Protein AF-A0A917KMN3-F1 (afdb_monomer)

Solvent-accessible surface area (backbone atoms only — not comparable to full-atom values): 9076 Å² total; per-residue (Å²): 137,90,86,80,89,87,84,86,87,82,90,77,90,72,89,71,95,82,76,76,70,74,75,77,62,50,82,78,39,98,65,40,44,69,66,41,93,78,81,47,65,56,48,39,45,34,72,62,77,76,46,63,34,88,86,42,46,44,63,68,66,37,60,54,99,33,32,31,32,35,5,62,83,44,44,50,50,44,97,65,33,47,63,46,57,30,64,52,46,77,68,41,28,88,39,33,37,35,30,37,43,88,45,30,24,29,28,26,20,68,50,75,80,64,45,61,68,53,32,51,75,71,75,48,83,66,61,55,84,58,81,78,77,75,79,74,76,77,80,79,81,86,74,86,134

pLDDT: mean 72.14, std 20.47, range [35.75, 94.0]

Nearest PDB structures (foldseek):
  7vwp-assembly1_D-2  TM=6.736E-01  e=1.861E-03  Micromonospora rosaria
  5xgv-assembly1_B-2  TM=6.149E-01  e=4.616E-03  Streptomyces rugosporus
  4k5r-assembly1_A-2  TM=6.871E-01  e=1.583E-02  Streptomyces argillaceus
  4k5s-assembly1_A-2  TM=6.759E-01  e=1.391E-02  Streptomyces argillaceus
  4k5r-assembly2_B-3  TM=6.339E-01  e=2.052E-02  Streptomyces argillaceus

Mean predicted aligned error: 13.95 Å

Sequence (145 aa):
MLGLSTRVHRGQVRRGEATVQLGLGYRDSSLTEETRTDPAGVRAGDRTPDGRVDGVRLFDAFRGPHWTLLGPDAPELGPWARTVRGPAPEPYGPGLFLVRPEGYVGWAGDTAAGLPPYLTRLGRTAWTPGTRARSSPATVSQRSR

Radius of gyration: 20.48 Å; Cα contacts (8 Å, |Δi|>4): 233; chains: 1; bounding box: 44×53×67 Å

Secondary structure (DSSP, 8-state):
---------------SSS-------GGG-TT-EE--SS--SS-TTSBPPP-EETTEEHHHHH-SSSEEEEETT--B--TTEEEEESPPPGGG-SSEEEE-TTSBEEEEESSGGGHHHHHHHTT----BPPP----PPP-------

Foldseek 3Di:
DDDDDDDDDDDDDPDDDDPPPPPLPQPPDLLFEEAAPDFDAAGTFDAADWDDFPNDIVVVQLADQAKEKEEQQGFALPDRYHYGHGHDPPNRPAFIFIAGSVRGTRYTYNDCPVVQVSCVSVVRHRTDRDDDPPPDDPPPDDDDD

Organism: NCBI:txid1954

Structure (mmCIF, N/CA/C/O backbone):
data_AF-A0A917KMN3-F1
#
_entry.id   AF-A0A917KMN3-F1
#
loop_
_atom_site.group_PDB
_atom_site.id
_atom_site.type_symbol
_atom_site.label_atom_id
_atom_site.label_alt_id
_atom_site.label_comp_id
_atom_site.label_asym_id
_atom_site.label_entity_id
_atom_site.label_seq_id
_atom_site.pdbx_PDB_ins_code
_atom_site.Cartn_x
_atom_site.Cartn_y
_atom_site.Cartn_z
_atom_site.occupancy
_atom_site.B_iso_or_equiv
_atom_site.auth_seq_id
_atom_site.auth_comp_id
_atom_site.auth_asym_id
_atom_site.auth_atom_id
_atom_site.pdbx_PDB_model_num
ATOM 1 N N . MET A 1 1 ? -30.459 -18.881 -17.278 1.00 35.75 1 MET A N 1
ATOM 2 C CA . MET A 1 1 ? -30.393 -20.302 -16.874 1.00 35.75 1 MET A CA 1
ATOM 3 C C . MET A 1 1 ? -28.931 -20.727 -16.808 1.00 35.75 1 MET A C 1
ATOM 5 O O . MET A 1 1 ? -28.163 -20.302 -17.658 1.00 35.75 1 MET A O 1
ATOM 9 N N . LEU A 1 2 ? -28.571 -21.478 -15.764 1.00 45.50 2 LEU A N 1
ATOM 10 C CA . LEU A 1 2 ? -27.233 -21.991 -15.429 1.00 45.50 2 LEU A CA 1
ATOM 11 C C . LEU A 1 2 ? -26.765 -23.097 -16.394 1.00 45.50 2 LEU A C 1
ATOM 13 O O . LEU A 1 2 ? -27.598 -23.811 -16.943 1.00 45.50 2 LEU A O 1
ATOM 17 N N . GLY A 1 3 ? -25.446 -23.300 -16.508 1.00 36.66 3 GLY A N 1
ATOM 18 C CA . GLY A 1 3 ? -24.853 -24.448 -17.206 1.00 36.66 3 GLY A CA 1
ATOM 19 C C . GLY A 1 3 ? -23.380 -24.668 -16.849 1.00 36.66 3 GLY A C 1
ATOM 20 O O . GLY A 1 3 ? -22.493 -24.315 -17.617 1.00 36.66 3 GLY A O 1
ATOM 21 N N . LEU A 1 4 ? -23.134 -25.214 -15.656 1.00 42.62 4 LEU A N 1
ATOM 22 C CA . LEU A 1 4 ? -21.851 -25.776 -15.217 1.00 42.62 4 LEU A CA 1
ATOM 23 C C . LEU A 1 4 ? -21.573 -27.135 -15.893 1.00 42.62 4 LEU A C 1
ATOM 25 O O . LEU A 1 4 ? -22.519 -27.839 -16.241 1.00 42.62 4 LEU A O 1
ATOM 29 N N . SER A 1 5 ? -20.289 -27.532 -15.889 1.00 41.12 5 SER A N 1
ATOM 30 C CA . SER A 1 5 ? -19.768 -28.915 -16.024 1.00 41.12 5 SER A CA 1
ATOM 31 C C . SER A 1 5 ? -19.674 -29.453 -17.464 1.00 41.12 5 SER A C 1
ATOM 33 O O . SER A 1 5 ? -20.579 -29.267 -18.257 1.00 41.12 5 SER A O 1
ATOM 35 N N . THR A 1 6 ? -18.647 -30.162 -17.944 1.00 45.94 6 THR A N 1
ATOM 36 C CA . THR A 1 6 ? -17.491 -30.875 -17.369 1.00 45.94 6 THR A CA 1
ATOM 37 C C . THR A 1 6 ? -16.693 -31.443 -18.552 1.00 45.94 6 THR A C 1
ATOM 39 O O . THR A 1 6 ? -17.295 -32.082 -19.420 1.00 45.94 6 THR A O 1
ATOM 42 N N . ARG A 1 7 ? -15.353 -31.341 -18.553 1.00 40.66 7 ARG A N 1
ATOM 43 C CA . ARG A 1 7 ? -14.476 -32.503 -18.823 1.00 40.66 7 ARG A CA 1
ATOM 44 C C . ARG A 1 7 ? -12.993 -32.173 -18.720 1.00 40.66 7 ARG A C 1
ATOM 46 O O . ARG A 1 7 ? -12.400 -31.545 -19.589 1.00 40.66 7 ARG A O 1
ATOM 53 N N . VAL A 1 8 ? -12.405 -32.715 -17.665 1.00 49.62 8 VAL A N 1
ATOM 54 C CA . VAL A 1 8 ? -11.005 -33.117 -17.626 1.00 49.62 8 VAL A CA 1
ATOM 55 C C . VAL A 1 8 ? -10.891 -34.469 -18.342 1.00 49.62 8 VAL A C 1
ATOM 57 O O . VAL A 1 8 ? -11.789 -35.305 -18.247 1.00 49.62 8 VAL A O 1
ATOM 60 N N . HIS A 1 9 ? -9.735 -34.672 -18.972 1.00 42.91 9 HIS A N 1
ATOM 61 C CA . HIS A 1 9 ? -9.078 -35.953 -19.240 1.00 42.91 9 HIS A CA 1
ATOM 62 C C . HIS A 1 9 ? -9.231 -36.599 -20.628 1.00 42.91 9 HIS A C 1
ATOM 64 O O . HIS A 1 9 ? -10.155 -37.363 -20.901 1.00 42.91 9 HIS A O 1
ATOM 70 N N . ARG A 1 10 ? -8.172 -36.462 -21.434 1.00 38.22 10 ARG A N 1
ATOM 71 C CA . ARG A 1 10 ? -7.514 -37.631 -22.035 1.00 38.22 10 ARG A CA 1
ATOM 72 C C . ARG A 1 10 ? -6.029 -37.348 -22.220 1.00 38.22 10 ARG A C 1
ATOM 74 O O . ARG A 1 10 ? -5.643 -36.476 -22.990 1.00 38.22 10 ARG A O 1
ATOM 81 N N . GLY A 1 11 ? -5.219 -38.063 -21.445 1.00 42.59 11 GLY A N 1
ATOM 82 C CA . GLY A 1 11 ? -3.773 -37.969 -21.469 1.00 42.59 11 GLY A CA 1
ATOM 83 C C . GLY A 1 11 ? -3.173 -38.419 -22.798 1.00 42.59 11 GLY A C 1
ATOM 84 O O . GLY A 1 11 ? -3.441 -39.516 -23.277 1.00 42.59 11 GLY A O 1
ATOM 85 N N . GLN A 1 12 ? -2.289 -37.580 -23.325 1.00 36.75 12 GLN A N 1
ATOM 86 C CA . GLN A 1 12 ? -1.080 -37.995 -24.020 1.00 36.75 12 GLN A CA 1
ATOM 87 C C . GLN A 1 12 ? 0.039 -37.083 -23.523 1.00 36.75 12 GLN A C 1
ATOM 89 O O . GLN A 1 12 ? 0.193 -35.944 -23.953 1.00 36.75 12 GLN A O 1
ATOM 94 N N . VAL A 1 13 ? 0.780 -37.586 -22.537 1.00 44.62 13 VAL A N 1
ATOM 95 C CA . VAL A 1 13 ? 1.961 -36.932 -21.979 1.00 44.62 13 VAL A CA 1
ATOM 96 C C . VAL A 1 13 ? 3.074 -37.037 -23.019 1.00 44.62 13 VAL A C 1
ATOM 98 O O . VAL A 1 13 ? 3.822 -38.010 -23.059 1.00 44.62 13 VAL A O 1
ATOM 101 N N . ARG A 1 14 ? 3.173 -36.025 -23.883 1.00 39.88 14 ARG A N 1
ATOM 102 C CA . ARG A 1 14 ? 4.430 -35.661 -24.541 1.00 39.88 14 ARG A CA 1
ATOM 103 C C . ARG A 1 14 ? 5.024 -34.532 -23.712 1.00 39.88 14 ARG A C 1
ATOM 105 O O . ARG A 1 14 ? 4.509 -33.424 -23.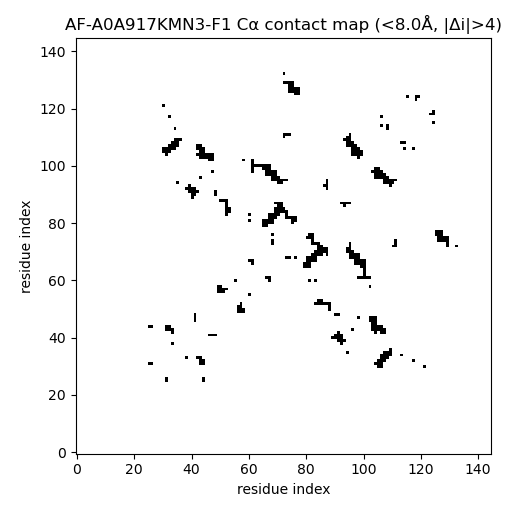662 1.00 39.88 14 ARG A O 1
ATOM 112 N N . ARG A 1 15 ? 6.054 -34.910 -22.964 1.00 49.06 15 ARG A N 1
ATOM 113 C CA . ARG A 1 15 ? 6.862 -34.089 -22.065 1.00 49.06 15 ARG A CA 1
ATOM 114 C C . ARG A 1 15 ? 7.411 -32.885 -22.848 1.00 49.06 15 ARG A C 1
ATOM 116 O O . ARG A 1 15 ? 8.197 -33.082 -23.767 1.00 49.06 15 ARG A O 1
ATOM 123 N N . GLY A 1 16 ? 6.975 -31.675 -22.499 1.00 43.97 16 GLY A N 1
ATOM 124 C CA . GLY A 1 16 ? 7.437 -30.427 -23.114 1.00 43.97 16 GLY A CA 1
ATOM 125 C C . GLY A 1 16 ? 6.505 -29.252 -22.810 1.00 43.97 16 GLY A C 1
ATOM 126 O O . GLY A 1 16 ? 5.468 -29.103 -23.439 1.00 43.97 16 GLY A O 1
ATOM 127 N N . GLU A 1 17 ? 6.873 -28.454 -21.807 1.00 40.94 17 GLU A N 1
ATOM 128 C CA . GLU A 1 17 ? 6.514 -27.030 -21.639 1.00 40.94 17 GLU A CA 1
ATOM 129 C C . GLU A 1 17 ? 5.049 -26.564 -21.480 1.00 40.94 17 GLU A C 1
ATOM 131 O O . GLU A 1 17 ? 4.823 -25.360 -21.429 1.00 40.94 17 GLU A O 1
ATOM 136 N N . ALA A 1 18 ? 4.050 -27.432 -21.293 1.00 39.19 18 ALA A N 1
ATOM 137 C CA . ALA A 1 18 ? 2.650 -26.972 -21.146 1.00 39.19 18 ALA A CA 1
ATOM 138 C C . ALA A 1 18 ? 1.926 -27.401 -19.857 1.00 39.19 18 ALA A C 1
ATOM 140 O O . ALA A 1 18 ? 0.711 -27.257 -19.739 1.00 39.19 18 ALA A O 1
ATOM 141 N N . THR A 1 19 ? 2.656 -27.892 -18.858 1.00 38.84 19 THR A N 1
ATOM 142 C CA . THR A 1 19 ? 2.105 -28.173 -17.522 1.00 38.84 19 THR A CA 1
ATOM 143 C C . THR A 1 19 ? 3.043 -27.665 -16.443 1.00 38.84 19 THR A C 1
ATOM 145 O O . THR A 1 19 ? 3.472 -28.407 -15.565 1.00 38.84 19 THR A O 1
ATOM 148 N N . VAL A 1 20 ? 3.322 -26.363 -16.467 1.00 42.75 20 VAL A N 1
ATOM 149 C CA . VAL A 1 20 ? 3.432 -25.652 -15.195 1.00 42.75 20 VAL A CA 1
ATOM 150 C C . VAL A 1 20 ? 1.993 -25.384 -14.787 1.00 42.75 20 VAL A C 1
ATOM 152 O O . VAL A 1 20 ? 1.407 -24.352 -15.095 1.00 42.75 20 VAL A O 1
ATOM 155 N N . GLN A 1 21 ? 1.398 -26.398 -14.156 1.00 45.25 21 GLN A N 1
ATOM 156 C CA . GLN A 1 21 ? 0.399 -26.192 -13.122 1.00 45.25 21 GLN A CA 1
ATOM 157 C C . GLN A 1 21 ? 0.955 -25.047 -12.283 1.00 45.25 21 GLN A C 1
ATOM 159 O O . GLN A 1 21 ? 1.932 -25.262 -11.570 1.00 45.25 21 GLN A O 1
ATOM 164 N N . LEU A 1 22 ? 0.460 -23.829 -12.543 1.00 44.66 22 LEU A N 1
ATOM 165 C CA . LEU A 1 22 ? 0.985 -22.589 -11.989 1.00 44.66 22 LEU A CA 1
ATOM 166 C C . LEU A 1 22 ? 1.147 -22.849 -10.508 1.00 44.66 22 LEU A C 1
ATOM 168 O O . LEU A 1 22 ? 0.157 -23.062 -9.806 1.00 44.66 22 LEU A O 1
ATOM 172 N N . GLY A 1 23 ? 2.406 -22.955 -10.088 1.00 39.53 23 GLY A N 1
ATOM 173 C CA . GLY A 1 23 ? 2.798 -23.131 -8.708 1.00 39.53 23 GLY A CA 1
ATOM 174 C C . GLY A 1 23 ? 2.423 -21.858 -7.976 1.00 39.53 23 GLY A C 1
ATOM 175 O O . GLY A 1 23 ? 3.281 -21.072 -7.611 1.00 39.53 23 GLY A O 1
ATOM 176 N N . LEU A 1 24 ? 1.124 -21.644 -7.775 1.00 42.25 24 LEU A N 1
ATOM 177 C CA . LEU A 1 24 ? 0.527 -20.594 -6.964 1.00 42.25 24 LEU A CA 1
ATOM 178 C C . LEU A 1 24 ? 0.703 -20.940 -5.477 1.00 42.25 24 LEU A C 1
ATOM 180 O O . LEU A 1 24 ? -0.153 -20.647 -4.648 1.00 42.25 24 LEU A O 1
ATOM 184 N N . GLY A 1 25 ? 1.836 -21.551 -5.127 1.00 37.91 25 GLY A N 1
ATOM 185 C CA . GLY A 1 25 ? 2.475 -21.314 -3.848 1.00 37.91 25 GLY A CA 1
ATOM 186 C C . GLY A 1 25 ? 3.104 -19.930 -3.939 1.00 37.91 25 GLY A C 1
ATOM 187 O O . GLY A 1 25 ? 4.276 -19.795 -4.259 1.00 37.91 25 GLY A O 1
ATOM 188 N N . TYR A 1 26 ? 2.298 -18.892 -3.707 1.00 49.03 26 TYR A N 1
ATOM 189 C CA . TYR A 1 26 ? 2.644 -17.472 -3.870 1.00 49.03 26 TYR A CA 1
ATOM 190 C C . TYR A 1 26 ? 3.871 -16.984 -3.075 1.00 49.03 26 TYR A C 1
ATOM 192 O O . TYR A 1 26 ? 4.289 -15.845 -3.253 1.00 49.03 26 TYR A O 1
ATOM 200 N N . ARG A 1 27 ? 4.451 -17.835 -2.224 1.00 40.59 27 ARG A N 1
ATOM 201 C CA . ARG A 1 27 ? 5.578 -17.526 -1.341 1.00 40.59 27 ARG A CA 1
ATOM 202 C C . ARG A 1 27 ? 6.914 -17.365 -2.088 1.00 40.59 27 ARG A C 1
ATOM 204 O O . ARG A 1 27 ? 7.786 -16.685 -1.569 1.00 40.59 27 ARG A O 1
ATOM 211 N N . ASP A 1 28 ? 7.024 -17.906 -3.308 1.00 38.22 28 ASP A N 1
ATOM 212 C CA . ASP A 1 28 ? 8.220 -17.823 -4.171 1.00 38.22 28 ASP A CA 1
ATOM 213 C C . ASP A 1 28 ? 7.992 -16.989 -5.451 1.00 38.22 28 ASP A C 1
ATOM 215 O O . ASP A 1 28 ? 8.766 -17.049 -6.409 1.00 38.22 28 ASP A O 1
ATOM 219 N N . SER A 1 29 ? 6.909 -16.204 -5.514 1.00 51.84 29 SER A N 1
ATOM 220 C CA . SER A 1 29 ? 6.697 -15.277 -6.628 1.00 51.84 29 SER A CA 1
ATOM 221 C C . SER A 1 29 ? 7.628 -14.074 -6.477 1.00 51.84 29 SER A C 1
ATOM 223 O O . SER A 1 29 ? 7.667 -13.451 -5.421 1.00 51.84 29 SER A O 1
ATOM 225 N N . SER A 1 30 ? 8.298 -13.664 -7.560 1.00 53.97 30 SER A N 1
ATOM 226 C CA . SER A 1 30 ? 9.124 -12.440 -7.650 1.00 53.97 30 SER A CA 1
ATOM 227 C C . SER A 1 30 ? 8.391 -11.127 -7.296 1.00 53.97 30 SER A C 1
ATOM 229 O O . SER A 1 30 ? 8.989 -10.049 -7.309 1.00 53.97 30 SER A O 1
ATOM 231 N N . LEU A 1 31 ? 7.096 -11.227 -6.987 1.00 60.50 31 LEU A N 1
ATOM 232 C CA . LEU A 1 31 ? 6.142 -10.180 -6.630 1.00 60.50 31 LEU A CA 1
ATOM 233 C C . LEU A 1 31 ? 5.839 -10.143 -5.123 1.00 60.50 31 LEU A C 1
ATOM 235 O O . LEU A 1 31 ? 4.798 -9.628 -4.718 1.00 60.50 31 LEU A O 1
ATOM 239 N N . THR A 1 32 ? 6.657 -10.787 -4.296 1.00 76.31 32 THR A N 1
ATOM 240 C CA . THR A 1 32 ? 6.475 -10.838 -2.846 1.00 76.31 32 THR A CA 1
ATOM 241 C C . THR A 1 32 ? 7.791 -10.531 -2.153 1.00 76.31 32 THR A C 1
ATOM 243 O O . THR A 1 32 ? 8.762 -11.260 -2.315 1.00 76.31 32 THR A O 1
ATOM 246 N N . GLU A 1 33 ? 7.838 -9.429 -1.409 1.00 82.62 33 GLU A N 1
ATOM 247 C CA . GLU A 1 33 ? 9.048 -9.007 -0.703 1.00 82.62 33 GLU A CA 1
ATOM 248 C C . GLU A 1 33 ? 8.703 -8.456 0.687 1.00 82.62 33 GLU A C 1
ATOM 250 O O . GLU A 1 33 ? 7.926 -7.514 0.833 1.00 82.62 33 GLU A O 1
ATOM 255 N N . GLU A 1 34 ? 9.273 -9.085 1.713 1.00 84.81 34 GLU A N 1
ATOM 256 C CA . GLU A 1 34 ? 9.173 -8.675 3.112 1.00 84.81 34 GLU A CA 1
ATOM 257 C C . GLU A 1 34 ? 10.494 -8.017 3.510 1.00 84.81 34 GLU A C 1
ATOM 259 O O . GLU A 1 34 ? 11.529 -8.680 3.562 1.00 84.81 34 GLU A O 1
ATOM 264 N N . THR A 1 35 ? 10.464 -6.710 3.762 1.00 84.81 35 THR A N 1
ATOM 265 C CA . THR A 1 35 ? 11.639 -5.925 4.157 1.00 84.81 35 THR A CA 1
ATOM 266 C C . THR A 1 35 ? 11.573 -5.460 5.610 1.00 84.81 35 THR A C 1
ATOM 268 O O . THR A 1 35 ? 12.404 -4.642 6.005 1.00 84.81 35 THR A O 1
ATOM 271 N N . ARG A 1 36 ? 10.576 -5.893 6.399 1.00 83.81 36 ARG A N 1
ATOM 272 C CA . ARG A 1 36 ? 10.523 -5.583 7.836 1.00 83.81 36 ARG A CA 1
ATOM 273 C C . ARG A 1 36 ? 11.576 -6.360 8.610 1.00 83.81 36 ARG A C 1
ATOM 275 O O . ARG A 1 36 ? 11.852 -7.522 8.319 1.00 83.81 36 ARG A O 1
ATOM 282 N N . THR A 1 37 ? 12.122 -5.711 9.630 1.00 83.31 37 THR A N 1
ATOM 283 C CA . THR A 1 37 ? 13.176 -6.270 10.487 1.00 83.31 37 THR A CA 1
ATOM 284 C C . THR A 1 37 ? 12.623 -7.330 11.442 1.00 83.31 37 THR A C 1
ATOM 286 O O . THR A 1 37 ? 13.265 -8.353 11.663 1.00 83.31 37 THR A O 1
ATOM 289 N N . ASP A 1 38 ? 11.415 -7.108 11.969 1.00 82.31 38 ASP A N 1
ATOM 290 C CA . ASP A 1 38 ? 10.689 -8.055 12.820 1.00 82.31 38 ASP A CA 1
ATOM 291 C C . ASP A 1 38 ? 9.212 -8.129 12.383 1.00 82.31 38 ASP A C 1
ATOM 293 O O . ASP A 1 38 ? 8.365 -7.366 12.859 1.00 82.31 38 ASP A O 1
ATOM 297 N N . PRO A 1 39 ? 8.888 -8.970 11.384 1.00 80.75 39 PRO A N 1
ATOM 298 C CA . PRO A 1 39 ? 7.545 -9.027 10.826 1.00 80.75 39 PRO A CA 1
ATOM 299 C C . PRO A 1 39 ? 6.544 -9.652 11.809 1.00 80.75 39 PRO A C 1
ATOM 301 O O . PRO A 1 39 ? 6.474 -10.876 11.970 1.00 80.75 39 PRO A O 1
ATOM 304 N N . ALA A 1 40 ? 5.700 -8.803 12.394 1.00 80.31 40 ALA A N 1
ATOM 305 C CA . ALA A 1 40 ? 4.509 -9.192 13.142 1.00 80.31 40 ALA A CA 1
ATOM 306 C C . ALA A 1 40 ? 3.251 -9.128 12.256 1.00 80.31 40 ALA A C 1
ATOM 308 O O . ALA A 1 40 ? 3.125 -8.242 11.409 1.00 80.31 4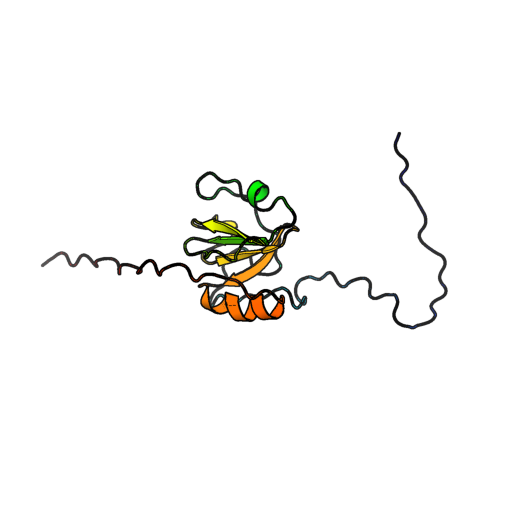0 ALA A O 1
ATOM 309 N N . GLY A 1 41 ? 2.314 -10.056 12.468 1.00 86.44 41 GLY A N 1
ATOM 310 C CA . GLY A 1 41 ? 1.046 -10.099 11.733 1.00 86.44 41 GLY A CA 1
ATOM 311 C C . GLY A 1 41 ? 1.186 -10.556 10.276 1.00 86.44 41 GLY A C 1
ATOM 312 O O . GLY A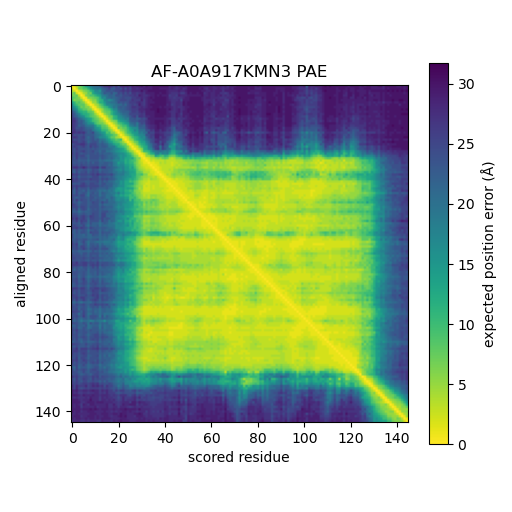 1 41 ? 2.012 -11.414 9.959 1.00 86.44 41 GLY A O 1
ATOM 313 N N . VAL A 1 42 ? 0.345 -9.992 9.404 1.00 87.75 42 VAL A N 1
ATOM 314 C CA . VAL A 1 42 ? 0.297 -10.258 7.953 1.00 87.75 42 VAL A CA 1
ATOM 315 C C . VAL A 1 42 ? 1.644 -9.980 7.308 1.00 87.75 42 VAL A C 1
ATOM 317 O O . VAL A 1 42 ? 2.233 -8.924 7.535 1.00 87.75 42 VAL A O 1
ATOM 320 N N . ARG A 1 43 ? 2.106 -10.887 6.450 1.00 88.31 43 ARG A N 1
ATOM 321 C CA . ARG A 1 43 ? 3.370 -10.764 5.718 1.00 88.31 43 ARG A CA 1
ATOM 322 C C . ARG A 1 43 ? 3.149 -10.602 4.226 1.00 88.31 43 ARG A C 1
ATOM 324 O O . ARG A 1 43 ? 2.061 -10.840 3.698 1.00 88.31 43 ARG A O 1
ATOM 331 N N . ALA A 1 44 ? 4.207 -10.206 3.526 1.00 85.75 44 ALA A N 1
ATOM 332 C CA . ALA A 1 44 ? 4.201 -10.261 2.073 1.00 85.75 44 ALA A CA 1
ATOM 333 C C . ALA A 1 44 ? 3.854 -11.695 1.607 1.00 85.75 44 ALA A C 1
ATOM 335 O O . ALA A 1 44 ? 4.418 -12.676 2.088 1.00 85.75 44 ALA A O 1
ATOM 336 N N . GLY A 1 45 ? 2.903 -11.805 0.679 1.00 82.50 45 GLY A N 1
ATOM 337 C CA . GLY A 1 45 ? 2.358 -13.060 0.158 1.00 82.50 45 GLY A CA 1
ATOM 338 C C . GLY A 1 45 ? 1.045 -13.489 0.817 1.00 82.50 45 GLY A C 1
ATOM 339 O O . GLY A 1 45 ? 0.325 -14.315 0.251 1.00 82.50 45 GLY A O 1
ATOM 340 N N . ASP A 1 46 ? 0.690 -12.906 1.962 1.00 87.00 46 ASP A N 1
ATOM 341 C CA . ASP A 1 46 ? -0.535 -13.251 2.675 1.00 87.00 46 ASP A CA 1
ATOM 342 C C . ASP A 1 46 ? -1.765 -12.544 2.095 1.00 87.00 46 ASP A C 1
ATOM 34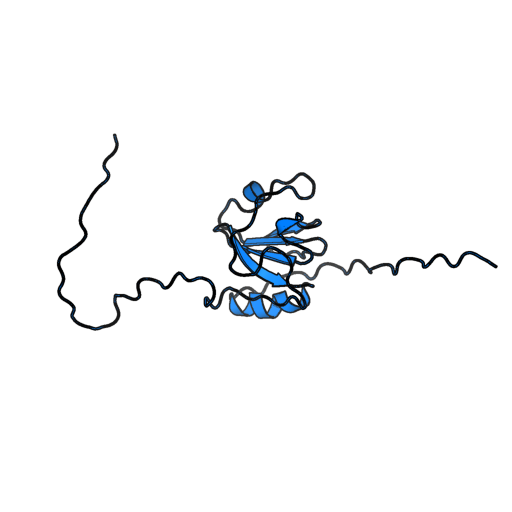4 O O . ASP A 1 46 ? -1.700 -11.483 1.460 1.00 87.00 46 ASP A O 1
ATOM 348 N N . ARG A 1 47 ? -2.930 -13.151 2.339 1.00 85.75 47 ARG A N 1
ATOM 349 C CA . ARG A 1 47 ? -4.223 -12.506 2.103 1.00 85.75 47 ARG A CA 1
ATOM 350 C C . ARG A 1 47 ? -4.374 -11.321 3.042 1.00 85.75 47 ARG A C 1
ATOM 352 O O . ARG A 1 47 ? -4.130 -11.443 4.238 1.00 85.75 47 ARG A O 1
ATOM 359 N N . THR A 1 48 ? -4.853 -10.205 2.508 1.00 90.50 48 THR A N 1
ATOM 360 C CA . THR A 1 48 ? -5.161 -9.030 3.320 1.00 90.50 48 THR A CA 1
ATOM 361 C C . THR A 1 48 ? -6.370 -9.282 4.223 1.00 90.50 48 THR A C 1
ATOM 363 O O . THR A 1 48 ? -7.436 -9.614 3.692 1.00 90.50 48 THR A O 1
ATOM 366 N N . PRO A 1 49 ? -6.255 -9.093 5.548 1.00 89.06 49 PRO A N 1
ATOM 367 C CA . PRO A 1 49 ? -7.404 -9.021 6.442 1.00 89.06 49 PRO A CA 1
ATOM 368 C C . PRO A 1 49 ? -8.302 -7.833 6.097 1.00 89.06 49 PRO A C 1
ATOM 370 O O . PRO A 1 49 ? -7.846 -6.819 5.569 1.00 89.06 49 PRO A O 1
ATOM 373 N N . ASP A 1 50 ? -9.591 -7.941 6.410 1.00 90.69 50 ASP A N 1
ATOM 374 C CA . ASP A 1 50 ? -10.466 -6.770 6.362 1.00 90.69 50 ASP A 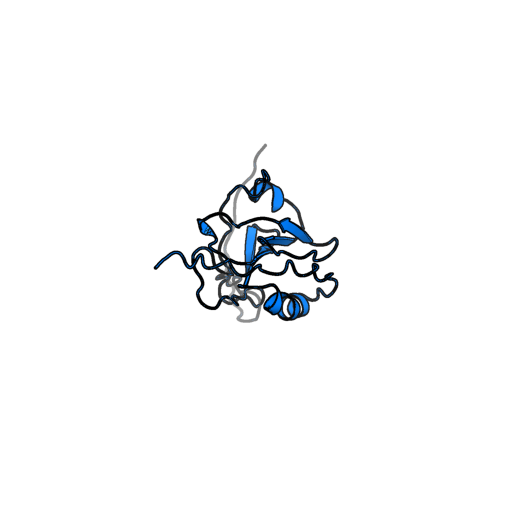CA 1
ATOM 375 C C . ASP A 1 50 ? -10.248 -5.901 7.605 1.00 90.69 50 ASP A C 1
ATOM 377 O O . ASP A 1 50 ? -9.792 -6.362 8.652 1.00 90.69 50 ASP A O 1
ATOM 381 N N . GLY A 1 51 ? -10.604 -4.629 7.496 1.00 89.44 51 GLY A N 1
ATOM 382 C CA . GLY A 1 51 ? -10.484 -3.680 8.588 1.00 89.44 51 GLY A CA 1
ATOM 383 C C . GLY A 1 51 ? -10.930 -2.290 8.177 1.00 89.44 51 GLY A C 1
ATOM 384 O O . GLY A 1 51 ? -11.330 -2.054 7.034 1.00 89.44 51 GLY A O 1
ATOM 385 N N . ARG A 1 52 ? -10.871 -1.358 9.124 1.00 90.44 52 ARG A N 1
ATOM 386 C CA . ARG A 1 52 ? -11.125 0.057 8.865 1.00 90.44 52 ARG A CA 1
ATOM 387 C C . ARG A 1 52 ? -9.902 0.885 9.208 1.00 90.44 52 ARG A C 1
ATOM 389 O O . ARG A 1 52 ? -9.319 0.692 10.267 1.00 90.44 52 ARG A O 1
ATOM 396 N N . VAL A 1 53 ? -9.569 1.810 8.318 1.00 90.38 53 VAL A N 1
ATOM 397 C CA . VAL A 1 53 ? -8.494 2.790 8.489 1.00 90.38 53 VAL A CA 1
ATOM 398 C C . VAL A 1 53 ? -9.072 4.146 8.130 1.00 90.38 53 VAL A C 1
ATOM 400 O O . VAL A 1 53 ? -9.608 4.306 7.036 1.00 90.38 53 VAL A O 1
ATOM 403 N N . ASP A 1 54 ? -9.068 5.076 9.084 1.00 86.25 54 ASP A N 1
ATOM 404 C CA . ASP A 1 54 ? -9.638 6.423 8.940 1.00 86.25 54 ASP A CA 1
ATOM 405 C C . ASP A 1 54 ? -11.054 6.431 8.327 1.00 86.25 54 ASP A C 1
ATOM 407 O O . ASP A 1 54 ? -11.394 7.211 7.440 1.00 86.25 54 ASP A O 1
ATOM 411 N N . GLY A 1 55 ? -11.900 5.497 8.778 1.00 85.94 55 GLY A N 1
ATOM 412 C CA . GLY A 1 55 ? -13.281 5.335 8.304 1.00 85.94 55 GLY A CA 1
ATOM 413 C C . GLY A 1 55 ? -13.433 4.585 6.972 1.00 85.94 55 GLY A C 1
ATOM 414 O O . GLY A 1 55 ? -14.542 4.161 6.640 1.00 85.94 55 GLY A O 1
ATOM 415 N N . VAL A 1 56 ? -12.344 4.332 6.244 1.00 88.50 56 VAL A N 1
ATOM 416 C CA . VAL A 1 56 ? -12.334 3.563 4.992 1.00 88.50 56 VAL A CA 1
ATOM 417 C C . VAL A 1 56 ? -12.257 2.071 5.297 1.00 88.50 56 VAL A C 1
ATOM 419 O O . VAL A 1 56 ? -11.357 1.618 6.000 1.00 88.50 56 VAL A O 1
ATOM 422 N N . ARG A 1 57 ? -13.181 1.280 4.740 1.00 91.81 57 ARG A N 1
ATOM 423 C CA . ARG A 1 57 ? -13.085 -0.184 4.778 1.00 91.81 57 ARG A CA 1
ATOM 424 C C . ARG A 1 57 ? -12.020 -0.650 3.788 1.00 91.81 57 ARG A C 1
ATOM 426 O O . ARG A 1 57 ? -12.120 -0.358 2.596 1.00 91.81 57 ARG A O 1
ATOM 433 N N . LEU A 1 58 ? -11.035 -1.403 4.265 1.00 90.25 58 LEU A N 1
ATOM 434 C CA . LEU A 1 58 ? -9.905 -1.860 3.458 1.00 90.25 58 LEU A CA 1
ATOM 435 C C . LEU A 1 58 ? -10.353 -2.681 2.249 1.00 90.25 58 LEU A C 1
ATOM 437 O O . LEU A 1 58 ? -9.885 -2.435 1.142 1.00 90.25 58 LEU A O 1
ATOM 441 N N . PHE A 1 59 ? -11.338 -3.565 2.408 1.00 88.06 59 PHE A N 1
ATOM 442 C CA . PHE A 1 59 ? -11.876 -4.316 1.271 1.00 88.06 59 PHE A CA 1
ATOM 443 C C . PHE A 1 59 ? -12.498 -3.427 0.196 1.00 88.06 59 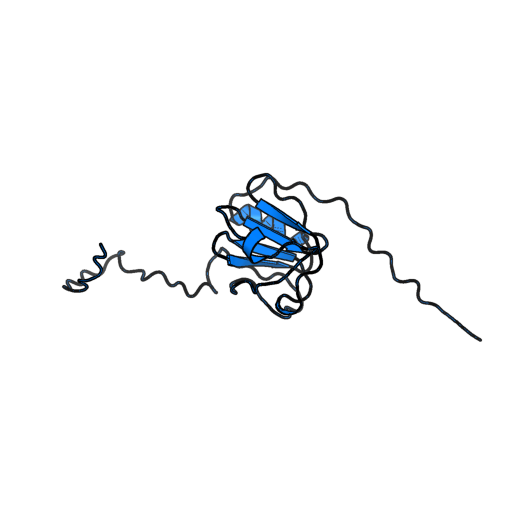PHE A C 1
ATOM 445 O O . PHE A 1 59 ? -12.371 -3.736 -0.984 1.00 88.06 59 PHE A O 1
ATOM 452 N N . ASP A 1 60 ? -13.129 -2.314 0.568 1.00 89.19 60 ASP A N 1
ATOM 453 C CA . ASP A 1 60 ? -13.649 -1.364 -0.416 1.00 89.19 60 ASP A CA 1
ATOM 454 C C . ASP A 1 60 ? -12.521 -0.538 -1.051 1.00 89.19 60 ASP A C 1
ATOM 456 O O . ASP A 1 60 ? -12.617 -0.154 -2.215 1.00 89.19 60 ASP A O 1
ATOM 460 N N . ALA A 1 61 ? -11.425 -0.304 -0.323 1.00 87.94 61 ALA A N 1
ATOM 461 C CA . ALA A 1 61 ? -10.235 0.342 -0.867 1.00 87.94 61 ALA A CA 1
ATOM 462 C C . ALA A 1 61 ? -9.504 -0.535 -1.895 1.00 87.94 61 ALA A C 1
ATOM 464 O O . ALA A 1 61 ? -9.055 -0.014 -2.919 1.00 87.94 61 ALA A O 1
ATOM 465 N N . PHE A 1 62 ? -9.438 -1.847 -1.644 1.00 86.31 62 PHE A N 1
ATOM 466 C CA . PHE A 1 62 ? -8.783 -2.838 -2.505 1.00 86.31 62 PHE A CA 1
ATOM 467 C C . PHE A 1 62 ? -9.611 -3.224 -3.734 1.00 86.31 62 PHE A C 1
ATOM 469 O O . PHE A 1 62 ? -9.089 -3.850 -4.651 1.00 86.31 62 PHE A O 1
ATOM 476 N N . ARG A 1 63 ? -10.900 -2.866 -3.783 1.00 84.38 63 ARG A N 1
ATOM 477 C CA . ARG A 1 63 ? -11.742 -3.128 -4.954 1.00 84.38 63 ARG A CA 1
ATOM 478 C C . ARG A 1 63 ? -11.279 -2.305 -6.147 1.00 84.38 63 ARG A C 1
ATOM 480 O O . ARG A 1 63 ? -11.338 -1.081 -6.107 1.00 84.38 63 ARG A O 1
ATOM 487 N N . GLY A 1 64 ? -10.943 -2.988 -7.235 1.00 79.75 64 GLY A N 1
ATOM 488 C CA . GLY A 1 64 ? -10.632 -2.377 -8.525 1.00 79.75 64 GLY A CA 1
ATOM 489 C C . GLY A 1 64 ? -9.319 -2.896 -9.111 1.00 79.75 64 GLY A C 1
ATOM 490 O O . GLY A 1 64 ? -8.610 -3.662 -8.465 1.00 79.75 64 GLY A O 1
ATOM 491 N N . PRO A 1 65 ? -8.972 -2.495 -10.343 1.00 83.50 65 PRO A N 1
ATOM 492 C CA . PRO A 1 65 ? -7.752 -2.927 -11.025 1.00 83.50 65 PRO A CA 1
ATOM 493 C C . PRO A 1 65 ? -6.504 -2.132 -10.584 1.00 83.50 65 PRO A C 1
ATOM 495 O O . PRO A 1 65 ? -5.572 -1.954 -11.369 1.00 83.50 65 PRO A O 1
ATOM 498 N N . HIS A 1 66 ? -6.479 -1.614 -9.353 1.00 85.88 66 HIS A N 1
ATOM 499 C CA . HIS A 1 66 ? -5.402 -0.767 -8.834 1.00 85.88 66 HIS A CA 1
ATOM 500 C C . HIS A 1 66 ? -4.680 -1.417 -7.658 1.00 85.88 66 HIS A C 1
ATOM 502 O O . HIS A 1 66 ? -5.245 -2.184 -6.883 1.00 85.88 66 HIS A O 1
ATOM 508 N N . TRP A 1 67 ? -3.404 -1.076 -7.517 1.00 90.81 67 TRP A N 1
ATOM 509 C CA . TRP A 1 67 ? -2.637 -1.415 -6.321 1.00 90.81 67 TRP A CA 1
ATOM 510 C C . TRP A 1 67 ? -3.061 -0.506 -5.167 1.00 90.81 67 TRP A C 1
ATOM 512 O O . TRP A 1 67 ? -3.544 0.597 -5.410 1.00 90.81 67 TRP A O 1
ATOM 522 N N . THR A 1 68 ? -2.883 -0.932 -3.919 1.00 93.19 68 THR A N 1
ATOM 523 C CA . THR A 1 68 ? -3.193 -0.093 -2.751 1.00 93.19 68 THR A CA 1
ATOM 524 C C . THR A 1 68 ? -2.033 -0.076 -1.769 1.00 93.19 68 THR A C 1
ATOM 526 O O . THR A 1 68 ? -1.664 -1.123 -1.255 1.00 93.19 68 THR A O 1
ATOM 529 N N . LEU A 1 69 ? -1.468 1.094 -1.478 1.00 93.81 69 LEU A N 1
ATOM 530 C CA . LEU A 1 69 ? -0.464 1.257 -0.431 1.00 93.81 69 LEU A CA 1
ATOM 531 C C . LEU A 1 69 ? -1.133 1.694 0.873 1.00 93.81 69 LEU A C 1
ATOM 533 O O . LEU A 1 69 ? -1.771 2.745 0.915 1.00 93.81 69 LEU A O 1
ATOM 537 N N . LEU A 1 70 ? -0.978 0.888 1.917 1.00 94.00 70 LEU A N 1
ATOM 538 C CA . LEU A 1 70 ? -1.550 1.091 3.243 1.00 94.00 70 LEU A CA 1
ATOM 539 C C . LEU A 1 70 ? -0.453 1.404 4.265 1.00 94.00 70 LEU A C 1
ATOM 541 O O . LEU A 1 70 ? 0.550 0.696 4.321 1.00 94.00 70 LEU A O 1
ATOM 545 N N . GLY A 1 71 ? -0.677 2.412 5.106 1.00 92.69 71 GLY A N 1
ATOM 546 C CA . GLY A 1 71 ? 0.113 2.662 6.312 1.00 92.69 71 GLY A CA 1
ATOM 547 C C . GLY A 1 71 ? 0.204 4.147 6.686 1.00 92.69 71 GLY A C 1
ATOM 548 O O .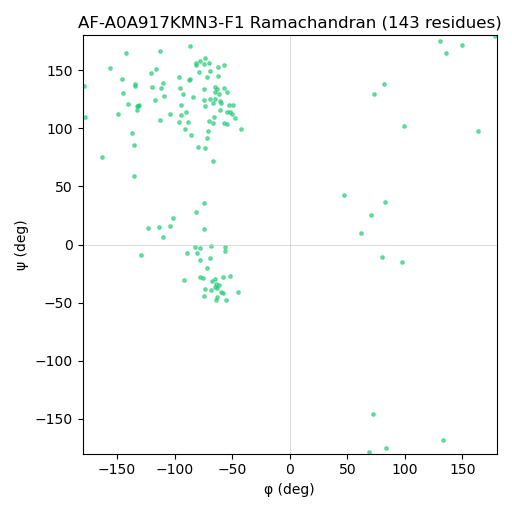 GLY A 1 71 ? -0.224 5.009 5.914 1.00 92.69 71 GLY A O 1
ATOM 549 N N . PRO A 1 72 ? 0.751 4.479 7.868 1.00 87.31 72 PRO A N 1
ATOM 550 C CA . PRO A 1 72 ? 0.721 5.842 8.407 1.00 87.31 72 PRO A CA 1
ATOM 551 C C . PRO A 1 72 ? 1.479 6.839 7.519 1.00 87.31 72 PRO A C 1
ATOM 553 O O . PRO A 1 72 ? 0.945 7.886 7.163 1.00 87.31 72 PRO A O 1
ATOM 556 N N . ASP A 1 73 ? 2.672 6.458 7.065 1.00 86.44 73 ASP A N 1
ATOM 557 C CA . ASP A 1 73 ? 3.527 7.280 6.204 1.00 86.44 73 ASP A CA 1
ATOM 558 C C . ASP A 1 73 ? 3.464 6.851 4.732 1.00 86.44 73 ASP A C 1
ATOM 560 O O . ASP A 1 73 ? 4.390 7.109 3.965 1.00 86.44 73 ASP A O 1
ATOM 564 N N . ALA A 1 74 ? 2.379 6.178 4.323 1.00 88.50 74 ALA A N 1
ATOM 565 C CA . ALA A 1 74 ? 2.219 5.634 2.979 1.00 88.50 74 ALA A CA 1
ATOM 566 C C . ALA A 1 74 ? 2.273 6.751 1.924 1.00 88.50 74 ALA A C 1
ATOM 568 O O . ALA A 1 74 ? 1.412 7.628 1.912 1.00 88.50 74 ALA A O 1
ATOM 569 N N . PRO A 1 75 ? 3.264 6.777 1.032 1.00 87.62 75 PRO A N 1
ATOM 570 C CA . PRO A 1 75 ? 3.414 7.871 0.083 1.00 87.62 75 PRO A CA 1
ATOM 571 C C . PRO A 1 75 ? 2.590 7.657 -1.215 1.00 87.62 75 PRO A C 1
ATOM 573 O O . PRO A 1 75 ? 1.983 6.605 -1.414 1.00 87.62 75 PRO A O 1
ATOM 576 N N . GLU A 1 76 ? 2.491 8.670 -2.088 1.00 88.12 76 GLU A N 1
ATOM 577 C CA . GLU A 1 76 ? 1.570 8.633 -3.248 1.00 88.12 76 GLU A CA 1
ATOM 578 C C . GLU A 1 76 ? 2.200 8.073 -4.518 1.00 88.12 76 GLU A C 1
ATOM 580 O O . GLU A 1 76 ? 2.855 8.798 -5.263 1.00 88.12 76 GLU A O 1
ATOM 585 N N . LEU A 1 77 ? 1.943 6.802 -4.821 1.00 83.19 77 LEU A N 1
ATOM 586 C CA . LEU A 1 77 ? 2.577 6.076 -5.929 1.00 83.19 77 LEU A CA 1
ATOM 587 C C . LEU A 1 77 ? 2.058 6.450 -7.338 1.00 83.19 77 LEU A C 1
ATOM 589 O O . LEU A 1 77 ? 2.330 5.736 -8.293 1.00 83.19 77 LEU A O 1
ATOM 593 N N . GLY A 1 78 ? 1.308 7.542 -7.502 1.00 83.62 78 GLY A N 1
ATOM 594 C CA . GLY A 1 78 ? 0.737 7.959 -8.790 1.00 83.62 78 GLY A CA 1
ATOM 595 C C . GLY A 1 78 ? -0.595 7.272 -9.149 1.00 83.62 78 GLY A C 1
ATOM 596 O O . GLY A 1 78 ? -1.140 6.507 -8.359 1.00 83.62 78 GLY A O 1
ATOM 597 N N . PRO A 1 79 ? -1.152 7.519 -10.352 1.00 83.62 79 PRO A N 1
ATOM 598 C CA . PRO A 1 79 ? -2.556 7.215 -10.678 1.00 83.62 79 PRO A CA 1
ATOM 599 C C . PRO A 1 79 ? -2.894 5.719 -10.763 1.00 83.62 79 PRO A C 1
ATOM 601 O O . PRO A 1 79 ? -4.060 5.344 -10.840 1.00 83.62 79 PRO A O 1
ATOM 604 N N . TRP A 1 80 ? -1.885 4.852 -10.778 1.00 81.94 80 TRP A N 1
ATOM 605 C CA . TRP A 1 80 ? -2.045 3.403 -10.889 1.00 81.94 80 TRP A CA 1
ATOM 606 C C . TRP A 1 80 ? -2.196 2.700 -9.533 1.00 81.94 80 TRP A C 1
ATOM 608 O O . TRP A 1 80 ? -2.437 1.486 -9.491 1.00 81.94 80 TRP A O 1
ATOM 618 N N . ALA A 1 81 ? -2.014 3.444 -8.441 1.00 88.62 81 ALA A N 1
ATOM 619 C CA . ALA A 1 81 ? -2.107 2.964 -7.075 1.00 88.62 81 ALA A CA 1
ATOM 620 C C . ALA A 1 81 ? -2.921 3.929 -6.216 1.00 88.62 81 ALA A C 1
ATOM 622 O O . ALA A 1 81 ? -2.769 5.145 -6.272 1.00 88.62 81 ALA A O 1
ATOM 623 N N . ARG A 1 82 ? -3.768 3.359 -5.369 1.00 90.81 82 ARG A N 1
ATOM 624 C CA .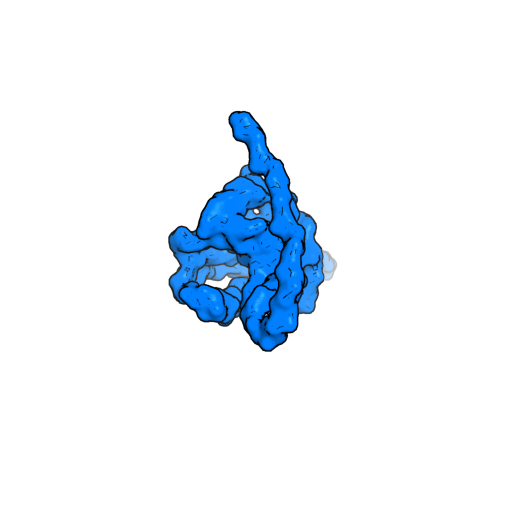 ARG A 1 82 ? -4.467 4.076 -4.317 1.00 90.81 82 ARG A CA 1
ATOM 625 C C . ARG A 1 82 ? -3.590 4.125 -3.072 1.00 90.81 82 ARG A C 1
ATOM 627 O O . ARG A 1 82 ? -2.943 3.140 -2.730 1.00 90.81 82 ARG A O 1
ATOM 634 N N . THR A 1 83 ? -3.621 5.237 -2.354 1.00 92.62 83 THR A N 1
ATOM 635 C CA . THR A 1 83 ? -2.968 5.351 -1.047 1.00 92.62 83 THR A CA 1
ATOM 636 C C . THR A 1 83 ? -4.039 5.419 0.037 1.00 92.62 83 THR A C 1
ATOM 638 O O . THR A 1 83 ? -4.965 6.225 -0.047 1.00 92.62 83 THR A O 1
ATOM 641 N N . VAL A 1 84 ? -3.923 4.558 1.046 1.00 92.00 84 VAL A N 1
ATOM 642 C CA . VAL A 1 84 ? -4.719 4.590 2.275 1.00 92.00 84 VAL A CA 1
ATOM 643 C C . VAL A 1 84 ? -3.764 4.940 3.406 1.00 92.00 84 VAL A C 1
ATOM 645 O O . VAL A 1 84 ? -2.915 4.137 3.791 1.00 92.00 84 VAL A O 1
ATOM 648 N N . ARG A 1 85 ? -3.875 6.173 3.899 1.00 92.44 85 ARG A N 1
ATOM 649 C CA . ARG A 1 85 ? -3.068 6.656 5.019 1.00 92.44 85 ARG A CA 1
ATOM 650 C C . ARG A 1 85 ? -3.764 6.302 6.322 1.00 92.44 85 ARG A C 1
ATOM 652 O O . ARG A 1 85 ? -4.984 6.370 6.387 1.00 92.44 85 ARG A O 1
ATOM 659 N N . GLY A 1 86 ? -2.974 5.915 7.311 1.00 89.25 86 GLY A N 1
ATOM 660 C CA . GLY A 1 86 ? -3.445 5.600 8.654 1.00 89.25 86 GLY A CA 1
ATOM 661 C C . GLY A 1 86 ? -2.816 4.320 9.205 1.00 89.25 86 GLY A C 1
ATOM 662 O O . GLY A 1 86 ? -2.202 3.552 8.455 1.00 89.25 86 GLY A O 1
ATOM 663 N N . PRO A 1 87 ? -2.918 4.093 10.524 1.00 87.00 87 PRO A N 1
ATOM 664 C CA . PRO A 1 87 ? -2.381 2.895 11.150 1.00 87.00 87 PRO A CA 1
ATOM 665 C C . PRO A 1 87 ? -3.079 1.660 10.576 1.00 87.00 87 PRO A C 1
ATOM 667 O O . PRO A 1 87 ? -4.310 1.596 10.522 1.00 87.00 87 PRO A O 1
ATOM 670 N N . ALA A 1 88 ? -2.289 0.680 10.137 1.00 87.81 88 ALA A N 1
ATOM 671 C CA . ALA A 1 88 ? -2.846 -0.586 9.697 1.00 87.81 88 ALA A CA 1
ATOM 672 C C . ALA A 1 88 ? -3.563 -1.275 10.882 1.00 87.81 88 ALA A C 1
ATOM 674 O O . ALA A 1 88 ? -3.118 -1.136 12.026 1.00 87.81 88 ALA A O 1
ATOM 675 N N . PRO A 1 89 ? -4.674 -1.994 10.642 1.00 87.88 89 PRO A N 1
ATOM 676 C CA . PRO A 1 89 ? -5.368 -2.728 11.695 1.00 87.88 89 PRO A CA 1
ATOM 677 C C . PRO A 1 89 ? -4.444 -3.736 12.386 1.00 87.88 89 PRO A C 1
ATOM 679 O O . PRO A 1 89 ? -3.521 -4.250 11.761 1.00 87.88 89 PRO A O 1
ATOM 682 N N . GLU A 1 90 ? -4.740 -4.077 13.642 1.00 88.75 90 GLU A N 1
ATOM 683 C CA . GLU A 1 90 ? -3.922 -4.973 14.481 1.00 88.75 90 GLU A CA 1
ATOM 684 C C . GLU A 1 90 ? -3.431 -6.261 13.777 1.00 88.75 90 GLU A C 1
ATOM 686 O O . GLU A 1 90 ? -2.235 -6.539 13.876 1.00 88.75 90 GLU A O 1
ATOM 691 N N . PRO A 1 91 ? -4.238 -6.955 12.941 1.00 88.38 91 PRO A N 1
ATOM 692 C CA . PRO A 1 91 ? -3.777 -8.129 12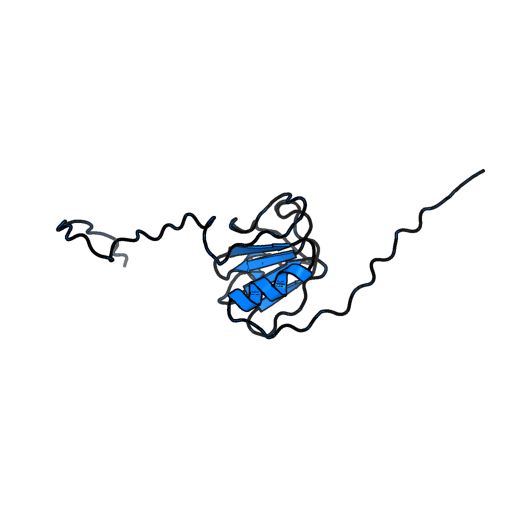.197 1.00 88.38 91 PRO A CA 1
ATOM 693 C C . PRO A 1 91 ? -2.580 -7.893 11.265 1.00 88.38 91 PRO A C 1
ATOM 695 O O . PRO A 1 91 ? -1.828 -8.823 10.987 1.00 88.38 91 PRO A O 1
ATOM 698 N N . TYR A 1 92 ? -2.400 -6.676 10.749 1.00 86.62 92 TYR A N 1
ATOM 699 C CA . TYR A 1 92 ? -1.286 -6.331 9.862 1.00 86.62 92 TYR A CA 1
ATOM 700 C C . TYR A 1 92 ? 0.023 -6.110 10.621 1.00 86.62 92 TYR A C 1
ATOM 702 O O . TYR A 1 92 ? 1.097 -6.321 10.061 1.00 86.62 92 TYR A O 1
ATOM 710 N N . GLY A 1 93 ? -0.064 -5.691 11.885 1.00 86.81 93 GLY A N 1
ATOM 711 C CA . GLY A 1 93 ? 1.073 -5.152 12.617 1.00 86.81 93 GLY A CA 1
ATOM 712 C C . GLY A 1 93 ? 1.532 -3.782 12.087 1.00 86.81 93 GLY A C 1
ATOM 713 O O . GLY A 1 93 ? 0.932 -3.212 11.168 1.00 86.81 93 GLY A O 1
ATOM 714 N N . PRO A 1 94 ? 2.592 -3.212 12.680 1.00 87.88 94 PRO A N 1
ATOM 715 C CA . PRO A 1 94 ? 3.153 -1.947 12.228 1.00 87.88 94 PRO A CA 1
ATOM 716 C C . PRO A 1 94 ? 3.838 -2.092 10.861 1.00 87.88 94 PRO A C 1
ATOM 718 O O . PRO A 1 94 ? 4.398 -3.140 10.529 1.00 87.88 94 PRO A O 1
ATOM 721 N N . GLY A 1 95 ? 3.814 -1.006 10.085 1.00 90.12 95 GLY A N 1
ATOM 722 C CA . GLY A 1 95 ? 4.549 -0.888 8.827 1.00 90.12 95 GLY A CA 1
ATOM 723 C C . GLY A 1 95 ? 3.721 -0.330 7.673 1.00 90.12 95 GLY A C 1
ATOM 724 O O . GLY A 1 95 ? 2.625 0.211 7.846 1.00 90.12 95 GLY A O 1
ATOM 725 N N . LEU A 1 96 ? 4.294 -0.457 6.481 1.00 92.94 96 LEU A N 1
ATOM 726 C CA . LEU A 1 96 ? 3.688 -0.142 5.198 1.00 92.94 96 LEU A CA 1
ATOM 727 C C . LEU A 1 96 ? 3.431 -1.430 4.421 1.00 92.94 96 LEU A C 1
ATOM 729 O O . LEU A 1 96 ? 4.287 -2.312 4.375 1.00 92.94 96 LEU A O 1
ATOM 733 N N . PHE A 1 97 ? 2.281 -1.500 3.757 1.00 93.31 97 PHE A N 1
ATOM 734 C CA . PHE A 1 97 ? 1.835 -2.685 3.031 1.00 93.31 97 PHE A CA 1
ATOM 735 C C . PHE A 1 97 ? 1.346 -2.296 1.645 1.00 93.31 97 PHE A C 1
ATOM 737 O O . PHE A 1 97 ? 0.385 -1.541 1.500 1.00 93.31 97 PHE A O 1
ATOM 744 N N . LEU A 1 98 ? 1.987 -2.827 0.610 1.00 92.69 98 LEU A N 1
ATOM 745 C CA . LEU A 1 98 ? 1.536 -2.682 -0.763 1.00 92.69 98 LEU A CA 1
ATOM 746 C C . LEU A 1 98 ? 0.686 -3.893 -1.143 1.00 92.69 98 LEU A C 1
ATOM 748 O O . LEU A 1 98 ? 1.177 -5.012 -1.278 1.00 92.69 98 LEU A O 1
ATOM 752 N N . VAL A 1 99 ? -0.602 -3.644 -1.324 1.00 91.31 99 VAL A N 1
ATOM 753 C CA . VAL A 1 99 ? -1.636 -4.622 -1.643 1.00 91.31 99 VAL A CA 1
ATOM 754 C C . VAL A 1 99 ? -1.867 -4.667 -3.149 1.00 91.31 99 VAL A C 1
ATOM 756 O O . VAL A 1 99 ? -1.981 -3.639 -3.821 1.00 91.31 99 VAL A O 1
ATOM 759 N N . ARG A 1 100 ? -1.941 -5.885 -3.674 1.00 88.06 100 ARG A N 1
ATOM 760 C CA . ARG A 1 100 ? -2.207 -6.197 -5.077 1.00 88.06 100 ARG A CA 1
ATOM 761 C C . ARG A 1 100 ? -3.716 -6.128 -5.375 1.00 88.06 100 ARG A C 1
ATOM 763 O O . ARG A 1 100 ? -4.503 -6.373 -4.457 1.00 88.06 100 ARG A O 1
ATOM 770 N N . PRO A 1 101 ? -4.135 -5.867 -6.628 1.00 85.38 101 PRO A N 1
ATOM 771 C CA . PRO A 1 101 ? -5.554 -5.792 -7.019 1.00 85.38 101 PRO A CA 1
ATOM 772 C C . PRO A 1 101 ? -6.417 -7.003 -6.607 1.00 85.38 101 PRO A C 1
ATOM 774 O O . PRO A 1 101 ? -7.621 -6.899 -6.405 1.00 85.38 101 PRO A O 1
ATOM 777 N N . GLU A 1 102 ? -5.803 -8.173 -6.465 1.00 83.00 102 GLU A N 1
ATOM 778 C CA . GLU A 1 102 ? -6.430 -9.429 -6.052 1.00 83.00 102 GLU A CA 1
ATOM 779 C C . GLU A 1 102 ? -6.596 -9.596 -4.529 1.00 83.00 102 GLU A C 1
ATOM 781 O O . GLU A 1 102 ? -7.136 -10.617 -4.096 1.00 83.00 102 GLU A O 1
ATOM 786 N N . GLY A 1 103 ? -6.138 -8.640 -3.711 1.00 86.50 103 GLY A N 1
ATOM 787 C CA . GLY A 1 103 ? -6.268 -8.672 -2.246 1.00 86.50 103 GLY A CA 1
ATOM 788 C C . GLY A 1 103 ? -5.200 -9.509 -1.533 1.00 86.50 103 GLY A C 1
ATOM 789 O O . GLY A 1 103 ? -5.494 -10.206 -0.559 1.00 86.50 103 GLY A O 1
ATOM 790 N N . TYR A 1 104 ? -3.970 -9.487 -2.046 1.00 88.31 104 TYR A N 1
ATOM 791 C CA . TYR A 1 104 ? -2.791 -10.071 -1.398 1.00 88.31 104 TYR A CA 1
ATOM 792 C C . TYR A 1 104 ? -1.736 -8.997 -1.161 1.00 88.31 104 TYR A C 1
ATOM 794 O O . TYR A 1 104 ? -1.594 -8.080 -1.971 1.00 88.31 104 TYR A O 1
ATOM 802 N N . VAL A 1 105 ? -0.964 -9.124 -0.087 1.00 89.88 105 VAL A N 1
ATOM 803 C CA . VAL A 1 105 ? 0.181 -8.244 0.161 1.00 89.88 105 VAL A CA 1
ATOM 804 C C . VAL A 1 105 ? 1.310 -8.625 -0.797 1.00 89.88 105 VAL A C 1
ATOM 806 O O . VAL A 1 105 ? 1.774 -9.758 -0.789 1.00 89.88 105 VAL A O 1
ATOM 809 N N . GLY A 1 106 ? 1.740 -7.701 -1.653 1.00 88.62 106 GLY A N 1
ATOM 810 C CA . GLY A 1 106 ? 2.904 -7.882 -2.528 1.00 88.62 106 GLY A CA 1
ATOM 811 C C . GLY A 1 106 ? 4.204 -7.384 -1.896 1.00 88.62 106 GLY A C 1
ATOM 812 O O . GLY A 1 106 ? 5.267 -7.940 -2.136 1.00 88.62 106 GLY A O 1
ATOM 813 N N . TRP A 1 107 ? 4.135 -6.367 -1.042 1.00 92.69 107 TRP A N 1
ATOM 814 C CA . TRP A 1 107 ? 5.308 -5.885 -0.317 1.00 92.69 107 TRP A CA 1
ATOM 815 C C . TRP A 1 107 ? 4.928 -5.403 1.076 1.00 92.69 107 TRP A C 1
ATOM 817 O O . TRP A 1 107 ? 3.863 -4.806 1.249 1.00 92.69 107 TRP A O 1
ATOM 827 N N . ALA A 1 108 ? 5.793 -5.665 2.049 1.00 92.44 108 ALA A N 1
ATOM 828 C CA . ALA A 1 108 ? 5.670 -5.165 3.410 1.00 92.44 108 ALA A CA 1
ATOM 829 C C . ALA A 1 108 ? 7.023 -4.623 3.880 1.00 92.44 108 ALA A C 1
ATOM 831 O O . ALA A 1 108 ? 8.057 -5.241 3.634 1.00 92.44 108 ALA A O 1
ATOM 832 N N . GLY A 1 109 ? 7.025 -3.467 4.541 1.00 90.75 109 GLY A N 1
ATOM 833 C CA . GLY A 1 109 ? 8.254 -2.824 5.001 1.00 90.75 109 GLY A CA 1
ATOM 834 C C . GLY A 1 109 ? 8.029 -1.884 6.175 1.00 90.75 109 GLY A C 1
ATOM 835 O O . GLY A 1 109 ? 6.958 -1.299 6.314 1.00 90.75 109 GLY A O 1
ATOM 836 N N . ASP A 1 110 ? 9.053 -1.712 7.015 1.00 88.25 110 ASP A N 1
ATOM 837 C CA . ASP A 1 110 ? 8.974 -0.820 8.183 1.00 88.25 110 ASP A CA 1
ATOM 838 C C . ASP A 1 110 ? 8.864 0.647 7.740 1.00 88.25 110 ASP A C 1
ATOM 840 O O . ASP A 1 110 ? 8.237 1.476 8.394 1.00 88.25 110 ASP A O 1
ATOM 844 N N . THR A 1 111 ? 9.470 0.968 6.593 1.00 87.75 111 THR A N 1
ATOM 845 C CA . THR A 1 111 ? 9.488 2.304 5.993 1.00 87.75 111 THR A CA 1
ATOM 846 C C . THR A 1 111 ? 9.387 2.209 4.474 1.00 87.75 111 THR A C 1
ATOM 848 O O . THR A 1 111 ? 9.662 1.166 3.881 1.00 87.75 111 THR A O 1
ATOM 851 N N . ALA A 1 112 ? 9.084 3.327 3.809 1.00 87.00 112 ALA A N 1
ATOM 852 C CA . ALA A 1 112 ? 9.017 3.385 2.347 1.00 87.00 112 ALA A CA 1
ATOM 853 C C . ALA A 1 112 ? 10.386 3.228 1.651 1.00 87.00 112 ALA A C 1
ATOM 855 O O . ALA A 1 112 ? 10.441 3.241 0.426 1.00 87.00 112 ALA A O 1
ATOM 856 N N . ALA A 1 113 ? 11.496 3.081 2.386 1.00 85.88 113 ALA A N 1
ATOM 857 C CA . ALA A 1 113 ? 12.836 2.970 1.804 1.00 85.88 113 ALA A CA 1
ATOM 858 C C . ALA A 1 113 ? 13.016 1.713 0.932 1.00 85.88 113 ALA A C 1
ATOM 860 O O . ALA A 1 113 ? 13.711 1.770 -0.079 1.00 85.88 113 ALA A O 1
ATOM 861 N N . GLY A 1 114 ? 12.361 0.601 1.289 1.00 84.50 114 GLY A N 1
ATOM 862 C CA . GLY A 1 114 ? 12.379 -0.646 0.510 1.00 84.50 114 GLY A CA 1
ATOM 863 C C . GLY A 1 114 ? 11.413 -0.656 -0.679 1.00 84.50 114 GLY A C 1
ATOM 864 O O . GLY A 1 114 ? 11.445 -1.570 -1.498 1.00 84.50 114 GLY A O 1
ATOM 865 N N . LEU A 1 115 ? 10.566 0.367 -0.811 1.00 86.00 115 LEU A N 1
ATOM 866 C CA . LEU A 1 115 ? 9.525 0.405 -1.831 1.00 86.00 115 LEU A CA 1
ATOM 867 C C . LEU A 1 115 ? 10.065 0.698 -3.250 1.00 86.00 115 LEU A C 1
ATOM 869 O O . LEU A 1 115 ? 9.671 -0.016 -4.169 1.00 86.00 115 LEU A O 1
ATOM 873 N N . PRO A 1 116 ? 10.984 1.661 -3.492 1.00 86.06 116 PRO A N 1
ATOM 874 C CA . PRO A 1 116 ? 11.539 1.918 -4.825 1.00 86.06 116 PRO A CA 1
ATOM 875 C C . PRO A 1 116 ? 12.180 0.714 -5.531 1.00 86.06 116 PRO A C 1
ATOM 877 O O . PRO A 1 116 ? 11.863 0.506 -6.708 1.00 86.06 116 PRO A O 1
ATOM 880 N N . PRO A 1 117 ? 13.058 -0.092 -4.892 1.00 83.25 117 PRO A N 1
ATOM 881 C CA . PRO A 1 117 ? 13.639 -1.253 -5.565 1.00 83.25 117 PRO A CA 1
ATOM 882 C C . PRO A 1 117 ? 12.568 -2.296 -5.910 1.00 83.25 117 PRO A C 1
ATOM 884 O O . PRO A 1 117 ? 12.606 -2.870 -7.000 1.00 83.25 117 PRO A O 1
ATOM 887 N N . TYR A 1 118 ? 11.564 -2.472 -5.046 1.00 83.75 118 TYR A N 1
ATOM 888 C CA . TYR A 1 118 ? 10.422 -3.341 -5.319 1.00 83.75 118 TYR A CA 1
ATOM 889 C C . TYR A 1 118 ? 9.588 -2.839 -6.514 1.00 83.75 118 TYR A C 1
ATOM 891 O O . TYR A 1 118 ? 9.319 -3.592 -7.449 1.00 83.75 118 TYR A O 1
ATOM 899 N N . LEU A 1 119 ? 9.240 -1.547 -6.551 1.00 83.62 119 LEU A N 1
ATOM 900 C CA . LEU A 1 119 ? 8.476 -0.947 -7.654 1.00 83.62 119 LEU A CA 1
ATOM 901 C C . LEU A 1 119 ? 9.226 -0.988 -8.991 1.00 83.62 119 LEU A C 1
ATOM 903 O O . LEU A 1 119 ? 8.621 -1.262 -10.029 1.00 83.62 119 LEU A O 1
ATOM 907 N N . THR A 1 120 ? 10.546 -0.795 -8.967 1.00 81.88 120 THR A N 1
ATOM 908 C CA . THR A 1 120 ? 11.398 -0.917 -10.158 1.00 81.88 120 THR A CA 1
ATOM 909 C C . THR A 1 120 ? 11.310 -2.322 -10.751 1.00 81.88 120 THR A C 1
ATOM 911 O O . THR A 1 120 ? 11.172 -2.469 -11.964 1.00 81.88 120 THR A O 1
ATOM 914 N N . ARG A 1 121 ? 11.290 -3.361 -9.904 1.00 77.88 121 ARG A N 1
ATOM 915 C CA . ARG A 1 121 ? 11.104 -4.755 -10.338 1.00 77.88 121 ARG A CA 1
ATOM 916 C C . ARG A 1 121 ? 9.721 -5.009 -10.946 1.00 77.88 121 ARG A C 1
ATOM 918 O O . ARG A 1 121 ? 9.589 -5.843 -11.834 1.00 77.88 121 ARG A O 1
ATOM 925 N N . LEU A 1 122 ? 8.707 -4.260 -10.508 1.00 75.81 122 LEU A N 1
ATOM 926 C CA . LEU A 1 122 ? 7.362 -4.264 -11.094 1.00 75.81 122 LEU A CA 1
ATOM 927 C C . LEU A 1 122 ? 7.248 -3.450 -12.395 1.00 75.81 122 LEU A C 1
ATOM 929 O O . LEU A 1 122 ? 6.163 -3.402 -12.977 1.00 75.81 122 LEU A O 1
ATOM 933 N N . GLY A 1 123 ? 8.317 -2.776 -12.833 1.00 76.94 123 GLY A N 1
ATOM 934 C CA . GLY A 1 123 ? 8.288 -1.870 -13.983 1.00 76.94 123 GLY A CA 1
ATOM 935 C C . GLY A 1 123 ? 7.506 -0.578 -13.724 1.00 76.94 123 GLY A C 1
ATOM 936 O O . GLY A 1 123 ? 6.967 0.011 -14.659 1.00 76.94 123 GLY A O 1
ATOM 937 N N . ARG A 1 124 ? 7.393 -0.143 -12.459 1.00 73.38 124 ARG A N 1
ATOM 938 C CA . ARG A 1 124 ? 6.681 1.081 -12.058 1.00 73.38 124 ARG A CA 1
ATOM 939 C C . ARG A 1 124 ? 7.660 2.069 -11.427 1.00 73.38 124 ARG A C 1
ATOM 941 O O . ARG A 1 124 ? 8.332 1.733 -10.461 1.00 73.38 124 ARG A O 1
ATOM 948 N N . THR A 1 125 ? 7.743 3.290 -11.956 1.00 61.75 125 THR A N 1
ATOM 949 C CA . THR A 1 125 ? 8.803 4.246 -11.551 1.00 61.75 125 THR A CA 1
ATOM 950 C C . THR A 1 125 ? 8.277 5.628 -11.152 1.00 61.75 125 THR A C 1
ATOM 952 O O . THR A 1 125 ? 9.025 6.435 -10.611 1.00 61.75 125 THR A O 1
ATOM 955 N N . ALA A 1 126 ? 6.991 5.920 -11.361 1.00 58.41 126 ALA A N 1
ATOM 956 C CA . ALA A 1 126 ? 6.404 7.191 -10.943 1.00 58.41 126 ALA A CA 1
ATOM 957 C C . ALA A 1 126 ? 5.894 7.088 -9.499 1.00 58.41 126 ALA A C 1
ATOM 959 O O . ALA A 1 126 ? 4.869 6.460 -9.263 1.00 58.41 126 ALA A O 1
ATOM 960 N N . TRP A 1 127 ? 6.608 7.687 -8.545 1.00 64.75 127 TRP A N 1
ATOM 961 C CA . TRP A 1 127 ? 6.174 7.857 -7.158 1.00 64.75 127 TRP A CA 1
ATOM 962 C C . TRP A 1 127 ? 6.703 9.203 -6.619 1.00 64.75 127 TRP A C 1
ATOM 964 O O . TRP A 1 127 ? 7.891 9.488 -6.746 1.00 64.75 127 TRP A O 1
ATOM 974 N N . THR A 1 128 ? 5.841 10.027 -6.007 1.00 59.88 128 THR A N 1
ATOM 975 C CA . THR A 1 128 ? 6.236 11.269 -5.321 1.00 59.88 128 THR A CA 1
ATOM 976 C C . THR A 1 128 ? 6.545 11.005 -3.840 1.00 59.88 128 THR A C 1
ATOM 978 O O . THR A 1 128 ? 5.623 10.667 -3.084 1.00 59.88 128 THR A O 1
ATOM 981 N N . PRO A 1 129 ? 7.803 11.155 -3.375 1.00 57.59 129 PRO A N 1
ATOM 982 C CA . PRO A 1 129 ? 8.123 10.958 -1.969 1.00 57.59 129 PRO A CA 1
ATOM 983 C C . PRO A 1 129 ? 7.321 11.923 -1.095 1.00 57.59 129 PRO A C 1
ATOM 985 O O . PRO A 1 129 ? 7.392 13.139 -1.260 1.00 57.59 129 PRO A O 1
ATOM 988 N N . GLY A 1 130 ? 6.532 11.361 -0.176 1.00 52.06 130 GLY A N 1
ATOM 989 C CA . GLY A 1 130 ? 5.777 12.137 0.799 1.00 52.06 130 GLY A CA 1
ATOM 990 C C . GLY A 1 130 ? 6.735 12.894 1.714 1.00 52.06 130 GLY A C 1
ATOM 991 O O . GLY A 1 130 ? 7.724 12.336 2.195 1.00 52.06 130 GLY A O 1
ATOM 992 N N . THR A 1 131 ? 6.461 14.175 1.932 1.00 46.22 131 THR A N 1
ATOM 993 C CA . THR A 1 131 ? 7.209 15.049 2.835 1.00 46.22 131 THR A CA 1
ATOM 994 C C . THR A 1 131 ? 7.300 14.390 4.211 1.00 46.22 131 THR A C 1
ATOM 996 O O . THR A 1 131 ? 6.274 14.095 4.818 1.00 46.22 131 THR A O 1
ATOM 999 N N . ARG A 1 132 ? 8.524 14.134 4.694 1.00 46.44 132 ARG A N 1
ATOM 1000 C CA . ARG A 1 132 ? 8.781 13.500 5.998 1.00 46.44 132 ARG A CA 1
ATOM 1001 C C . ARG A 1 132 ? 7.984 14.206 7.099 1.00 46.44 132 ARG A C 1
ATOM 1003 O O . ARG A 1 132 ? 8.319 15.337 7.463 1.00 46.44 132 ARG A O 1
ATOM 1010 N N . ALA A 1 133 ? 6.995 13.528 7.678 1.00 43.09 133 ALA A N 1
ATOM 1011 C CA . ALA A 1 133 ? 6.538 13.860 9.015 1.00 43.09 133 ALA A CA 1
ATOM 1012 C C . ALA A 1 133 ? 7.702 13.526 9.951 1.00 43.09 133 ALA A C 1
ATOM 1014 O O . ALA A 1 133 ? 8.052 12.367 10.159 1.00 43.09 133 ALA A O 1
ATOM 1015 N N . ARG A 1 134 ? 8.392 14.567 10.424 1.00 39.94 134 ARG A N 1
ATOM 1016 C CA . ARG A 1 134 ? 9.404 14.445 11.471 1.00 39.94 134 ARG A CA 1
ATOM 1017 C C . ARG A 1 134 ? 8.763 13.698 12.635 1.00 39.94 134 ARG A C 1
ATOM 1019 O O . ARG A 1 134 ? 7.846 14.220 13.263 1.00 39.94 134 ARG A O 1
ATOM 1026 N N . SER A 1 135 ? 9.248 12.496 12.904 1.00 43.06 135 SER A N 1
ATOM 1027 C CA . SER A 1 135 ? 9.001 11.796 14.152 1.00 43.06 135 SER A CA 1
ATOM 1028 C C . SER A 1 135 ? 9.490 12.712 15.277 1.00 43.06 135 SER A C 1
ATOM 1030 O O . SER A 1 135 ? 10.694 12.902 15.447 1.00 43.06 135 SER A O 1
ATOM 1032 N N . SER A 1 136 ? 8.565 13.358 15.989 1.00 37.31 136 SER A N 1
ATOM 1033 C CA . SER A 1 136 ? 8.886 14.030 17.247 1.00 37.31 136 SER A CA 1
ATOM 1034 C C . SER A 1 136 ? 9.413 12.969 18.212 1.00 37.31 136 SER A C 1
ATOM 1036 O O . SER A 1 136 ? 8.699 11.993 18.456 1.00 37.31 136 SER A O 1
ATOM 1038 N N . PRO A 1 137 ? 10.623 13.111 18.777 1.00 39.38 137 PRO A N 1
ATOM 1039 C CA . PRO A 1 137 ? 11.003 12.279 19.900 1.00 39.38 137 PRO A CA 1
ATOM 1040 C C . PRO A 1 137 ? 10.068 12.634 21.055 1.00 39.38 137 PRO A C 1
ATOM 1042 O O . PRO A 1 137 ? 9.905 13.805 21.404 1.00 39.38 137 PRO A O 1
ATOM 1045 N N . ALA A 1 138 ? 9.408 11.616 21.602 1.00 39.06 138 ALA A N 1
ATOM 1046 C CA . ALA A 1 138 ? 8.631 11.734 22.819 1.00 39.06 138 ALA A CA 1
ATOM 1047 C C . ALA A 1 138 ? 9.481 12.438 23.886 1.00 39.06 138 ALA A C 1
ATOM 1049 O O . ALA A 1 138 ? 10.560 11.966 24.245 1.00 39.06 138 ALA A O 1
ATOM 1050 N N . THR A 1 139 ? 8.999 13.585 24.363 1.00 44.62 139 THR A N 1
ATOM 1051 C CA . THR A 1 139 ? 9.535 14.285 25.527 1.00 44.62 139 THR A CA 1
ATOM 1052 C C . THR A 1 139 ? 9.546 13.311 26.698 1.00 44.62 139 THR A C 1
ATOM 1054 O O . THR A 1 139 ? 8.499 13.016 27.278 1.00 44.62 139 THR A O 1
ATOM 1057 N N . VAL A 1 140 ? 10.727 12.795 27.045 1.00 48.94 140 VAL A N 1
ATOM 1058 C CA . VAL A 1 140 ? 10.921 12.080 28.302 1.00 48.94 140 VAL A CA 1
ATOM 1059 C C . VAL A 1 140 ? 10.716 13.108 29.413 1.00 48.94 140 VAL A C 1
ATOM 1061 O O . VAL A 1 140 ? 11.458 14.077 29.569 1.00 48.94 140 VAL A O 1
ATOM 1064 N N . SER A 1 141 ? 9.607 12.948 30.125 1.00 46.41 141 SER A N 1
ATOM 1065 C CA . SER A 1 141 ? 9.281 13.722 31.308 1.00 46.41 141 SER A CA 1
ATOM 1066 C C . SER A 1 141 ? 10.217 13.269 32.425 1.00 46.41 141 SER A C 1
ATOM 1068 O O . SER A 1 141 ? 9.988 12.239 33.054 1.00 46.41 141 SER A O 1
ATOM 1070 N N . GLN A 1 142 ? 11.302 14.007 32.657 1.00 48.31 142 GLN A N 1
ATOM 1071 C CA . GLN A 1 142 ? 12.100 13.845 33.868 1.00 48.31 142 GLN A CA 1
ATOM 1072 C C . GLN A 1 142 ? 11.478 14.711 34.970 1.00 48.31 142 GLN A C 1
ATOM 1074 O O . GLN A 1 142 ? 11.707 15.915 35.069 1.00 48.31 142 GLN A O 1
ATOM 1079 N N . ARG A 1 143 ? 10.615 14.077 35.768 1.00 54.56 143 ARG A N 1
ATOM 1080 C CA . ARG A 1 143 ? 10.104 14.585 37.044 1.00 54.56 143 ARG A CA 1
ATOM 1081 C C . ARG A 1 143 ? 11.003 14.075 38.176 1.00 54.56 143 ARG A C 1
ATOM 1083 O O . ARG A 1 143 ? 11.154 12.866 38.299 1.00 54.56 143 ARG A O 1
ATOM 1090 N N . SER A 1 144 ? 11.438 15.004 39.036 1.00 52.97 144 SER A N 1
ATOM 1091 C CA . SER A 1 144 ? 11.801 14.807 40.459 1.00 52.97 144 SER A CA 1
ATOM 1092 C C . SER A 1 144 ? 13.134 14.074 40.719 1.00 52.97 144 SER A C 1
ATOM 1094 O O . SER A 1 144 ? 13.379 13.015 40.164 1.00 52.97 144 SER A O 1
ATOM 1096 N N . ARG A 1 145 ? 14.059 14.573 41.545 1.00 53.59 145 ARG A N 1
ATOM 1097 C CA . ARG A 1 145 ? 13.958 15.207 42.871 1.00 53.59 145 ARG A CA 1
ATOM 1098 C C . ARG A 1 145 ? 15.144 16.136 43.118 1.00 53.59 145 ARG A C 1
ATOM 1100 O O . ARG A 1 145 ? 16.215 15.853 42.544 1.00 53.59 145 ARG A O 1
#